Protein AF-A0A160PJX0-F1 (afdb_monomer)

Organism: NCBI:txid223967

Foldseek 3Di:
DDDDDFDADPVRDTPDVPPPPPPDPPPDPVVVVVVVVVVVVVVVVVVCCVVVDPLVVLLVVVLVCCCPPVVCDLVVLLVVVPCLLLLLLVLLLDDCCQQQVVPDPPDDDGRVRVVSCQVSNPDDRPPDDHDDNSVSNSSSSSSVVSNVSSVVVVVVVVD

Solvent-accessible surface area (backbone atoms only — not comparable to full-atom values): 9389 Å² total; per-residue (Å²): 134,86,80,82,77,88,68,66,46,103,81,70,51,76,82,54,93,83,68,59,94,62,93,64,82,84,67,55,72,67,57,54,49,50,53,50,52,51,48,52,51,50,52,53,50,52,51,51,49,58,74,68,26,68,66,53,54,51,22,54,51,48,38,51,42,39,33,75,74,69,60,56,36,74,73,55,50,57,71,42,78,83,49,37,42,49,37,42,14,49,60,36,56,55,56,66,42,61,35,58,44,66,65,62,101,56,84,90,59,76,66,47,16,62,46,45,42,65,70,50,42,71,61,66,83,84,66,82,75,85,72,55,74,67,58,24,40,33,52,14,50,22,29,41,49,50,43,49,56,42,50,55,53,49,60,63,72,76,108

Secondary structure (DSSP, 8-state):
---PPPPBPTT--B--TTTTT-------HHHHHHHHHHHHHHHHHHHHHHHH-HHHHHHHHHHHHIIIII---HHHHHT-TTTHHHHHHHHHHS-HHHHHT---SS---TTHHHHHHHHH--SSTT------HHHHHHHHHHHHHHHHHHHHHHHHHT-

Mean predicted aligned error: 14.18 Å

Radius of gyration: 26.2 Å; Cα contacts (8 Å, |Δi|>4): 112; chains: 1; bounding box: 61×35×70 Å

Structure (mmCIF, N/CA/C/O backbone):
data_AF-A0A160PJX0-F1
#
_entry.id   AF-A0A160PJX0-F1
#
loop_
_atom_site.group_PDB
_atom_site.id
_atom_site.type_symbol
_atom_site.label_atom_id
_atom_site.label_alt_id
_atom_site.label_comp_id
_atom_site.label_asym_id
_atom_site.label_entity_id
_atom_site.label_seq_i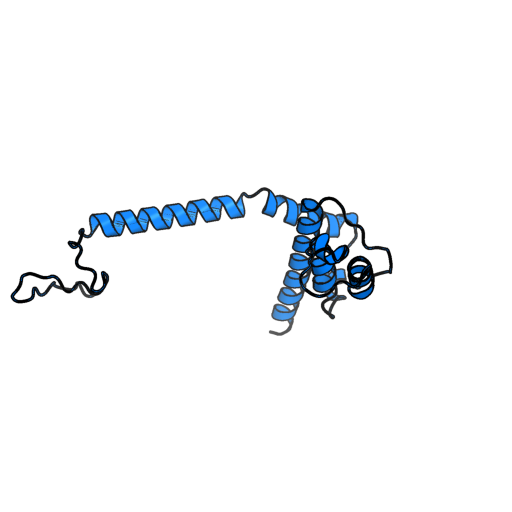d
_atom_site.pdbx_PDB_ins_code
_atom_site.Cartn_x
_atom_site.Cartn_y
_atom_site.Cartn_z
_atom_site.occupancy
_atom_site.B_iso_or_equiv
_atom_site.auth_seq_id
_atom_site.auth_comp_id
_atom_site.auth_asym_id
_atom_site.auth_atom_id
_atom_site.pdbx_PDB_model_num
ATOM 1 N N . MET A 1 1 ? -37.198 6.018 26.806 1.00 37.59 1 MET A N 1
ATOM 2 C CA . MET A 1 1 ? -35.942 6.277 27.538 1.00 37.59 1 MET A CA 1
ATOM 3 C C . MET A 1 1 ? -36.286 6.101 29.009 1.00 37.59 1 MET A C 1
ATOM 5 O O . MET A 1 1 ? -36.900 6.990 29.580 1.00 37.59 1 MET A O 1
ATOM 9 N N . HIS A 1 2 ? -36.109 4.895 29.557 1.00 36.69 2 HIS A N 1
ATOM 10 C CA . HIS A 1 2 ? -36.478 4.626 30.949 1.00 36.69 2 HIS A CA 1
ATOM 11 C C . HIS A 1 2 ? -35.497 5.362 31.861 1.00 36.69 2 HIS A C 1
ATOM 13 O O . HIS A 1 2 ? -34.302 5.077 31.836 1.00 36.69 2 HIS A O 1
ATOM 19 N N . LEU A 1 3 ? -36.008 6.341 32.606 1.00 37.22 3 LEU A N 1
ATOM 20 C CA . LEU A 1 3 ? -35.301 6.963 33.716 1.00 37.22 3 LEU A CA 1
ATOM 21 C C . LEU A 1 3 ? -35.170 5.889 34.798 1.00 37.22 3 LEU A C 1
ATOM 23 O O . 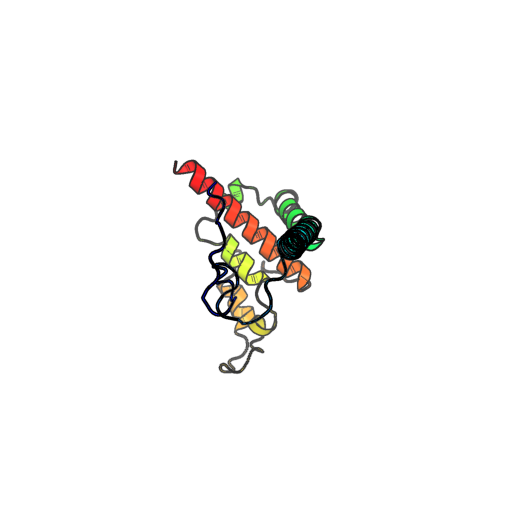LEU A 1 3 ? -36.173 5.387 35.298 1.00 37.22 3 LEU A O 1
ATOM 27 N N . TRP A 1 4 ? -33.942 5.465 35.071 1.00 45.50 4 TRP A N 1
ATOM 28 C CA . TRP A 1 4 ? -33.643 4.561 36.173 1.00 45.50 4 TRP A CA 1
ATOM 29 C C . TRP A 1 4 ? -33.823 5.324 37.488 1.00 45.50 4 TRP A C 1
ATOM 31 O O . TRP A 1 4 ? -33.208 6.374 37.676 1.00 45.50 4 TRP A O 1
ATOM 41 N N . GLU A 1 5 ? -34.679 4.818 38.376 1.00 42.88 5 GLU A N 1
ATOM 42 C CA . GLU A 1 5 ? -34.808 5.328 39.741 1.00 42.88 5 GLU A CA 1
ATOM 43 C C . GLU A 1 5 ? -33.811 4.586 40.644 1.00 42.88 5 GLU A C 1
ATOM 45 O O . GLU A 1 5 ? -33.832 3.352 40.684 1.00 42.88 5 GLU A O 1
ATOM 50 N N . PRO A 1 6 ? -32.922 5.291 41.364 1.00 49.16 6 PRO A N 1
ATOM 51 C CA . PRO A 1 6 ? -31.931 4.633 42.199 1.00 49.16 6 PRO A CA 1
ATOM 52 C C . PRO A 1 6 ? -32.585 3.959 43.410 1.00 49.16 6 PRO A C 1
ATOM 54 O O . PRO A 1 6 ? -33.151 4.636 44.268 1.00 49.16 6 PRO A O 1
ATOM 57 N N . SER A 1 7 ? -32.463 2.637 43.536 1.00 48.50 7 SER A N 1
ATOM 58 C CA . SER A 1 7 ? -32.771 1.939 44.788 1.00 48.50 7 SER A CA 1
ATOM 59 C C . SER A 1 7 ? -31.511 1.845 45.651 1.00 48.50 7 SER A C 1
ATOM 61 O O . SER A 1 7 ? -30.533 1.220 45.243 1.00 48.50 7 SER A O 1
ATOM 63 N N . MET A 1 8 ? -31.529 2.454 46.839 1.00 44.75 8 MET A N 1
ATOM 64 C CA . MET A 1 8 ? -30.485 2.281 47.857 1.00 44.75 8 MET A CA 1
ATOM 65 C C . MET A 1 8 ? -30.632 0.923 48.551 1.00 44.75 8 MET A C 1
ATOM 67 O O . MET A 1 8 ? -31.743 0.533 48.916 1.00 44.75 8 MET A O 1
ATOM 71 N N . ASP A 1 9 ? -29.519 0.232 48.798 1.00 52.75 9 ASP A N 1
ATOM 72 C CA . ASP A 1 9 ? -29.518 -0.891 49.733 1.00 52.75 9 ASP A CA 1
ATOM 73 C C . ASP A 1 9 ? -29.597 -0.403 51.195 1.00 52.75 9 ASP A C 1
ATOM 75 O O . ASP A 1 9 ? -29.457 0.784 51.503 1.00 52.75 9 ASP A O 1
ATOM 79 N N . ALA A 1 10 ? -29.800 -1.331 52.133 1.00 46.19 10 ALA A N 1
ATOM 80 C CA . ALA A 1 10 ? -29.915 -1.026 53.563 1.00 46.19 10 ALA A CA 1
ATOM 81 C C . ALA A 1 10 ? -28.642 -0.405 54.190 1.00 46.19 10 ALA A C 1
ATOM 83 O O . ALA A 1 10 ? -28.651 -0.067 55.374 1.00 46.19 10 ALA A O 1
ATOM 84 N N . LYS A 1 11 ? -27.547 -0.266 53.428 1.00 51.22 11 LYS A N 1
ATOM 85 C CA . LYS A 1 11 ? -26.283 0.357 53.843 1.00 51.22 11 LYS A CA 1
ATOM 86 C C . LYS A 1 11 ? -26.032 1.705 53.154 1.00 51.22 11 LYS A C 1
ATOM 88 O O . LYS A 1 11 ? -24.998 2.317 53.415 1.00 51.22 11 LYS A O 1
ATOM 93 N N . GLY A 1 12 ? -26.963 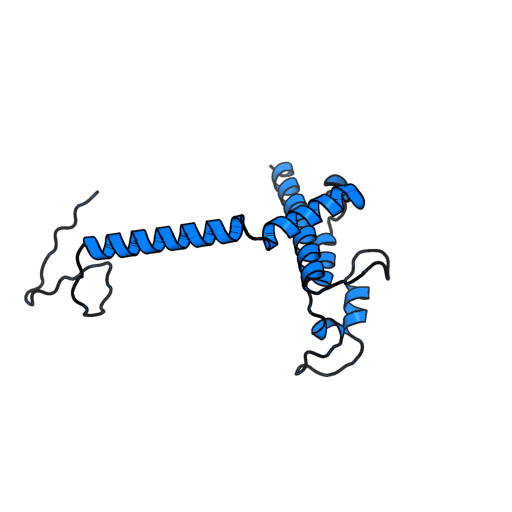2.186 52.324 1.00 44.62 12 GLY A N 1
ATOM 94 C CA . GLY A 1 12 ? -26.850 3.461 51.611 1.00 44.62 12 GLY A CA 1
ATOM 95 C C . GLY A 1 12 ? -25.881 3.424 50.427 1.00 44.62 12 GLY A C 1
ATOM 96 O O . GLY A 1 12 ? -25.376 4.471 50.023 1.00 44.62 12 GLY A O 1
ATOM 97 N N . ILE A 1 13 ? -25.593 2.237 49.887 1.00 50.72 13 ILE A N 1
ATOM 98 C CA . ILE A 1 13 ? -24.687 2.056 48.752 1.00 50.72 13 ILE A CA 1
ATOM 99 C C . ILE A 1 13 ? -25.511 2.056 47.460 1.00 50.72 13 ILE A C 1
ATOM 101 O O . ILE A 1 13 ? -26.508 1.344 47.338 1.00 50.72 13 ILE A O 1
ATOM 105 N N . TYR A 1 14 ? -25.097 2.884 46.497 1.00 52.69 14 TYR A N 1
ATOM 106 C CA . TYR A 1 14 ? -25.683 2.919 45.160 1.00 52.69 14 TYR A CA 1
ATOM 107 C C . TYR A 1 14 ? -25.072 1.817 44.301 1.00 52.69 14 TYR A C 1
ATOM 109 O O . TYR A 1 14 ? -23.884 1.862 43.985 1.00 52.69 14 TYR A O 1
ATOM 117 N N . ASP A 1 15 ? -25.901 0.869 43.881 1.00 50.69 15 ASP A N 1
ATOM 118 C CA . ASP A 1 15 ? -25.530 -0.157 42.910 1.00 50.69 15 ASP A CA 1
ATOM 119 C C . ASP A 1 15 ? -25.653 0.450 41.500 1.00 50.69 15 ASP A C 1
ATOM 121 O O . ASP A 1 15 ? -26.659 0.303 40.805 1.00 50.69 15 ASP A O 1
ATOM 125 N N . CYS A 1 16 ? -24.679 1.284 41.120 1.00 49.53 16 CYS A N 1
ATOM 126 C CA . CYS A 1 16 ? -24.669 1.918 39.805 1.00 49.53 16 CYS A CA 1
ATOM 127 C C . CYS A 1 16 ? -24.147 0.905 38.764 1.00 49.53 16 CYS A C 1
ATOM 129 O O . CYS A 1 16 ? -22.970 0.535 38.802 1.00 49.53 16 CYS A O 1
ATOM 131 N N . PRO A 1 17 ? -24.972 0.484 37.784 1.00 48.62 17 PRO A N 1
ATOM 132 C CA . PRO A 1 17 ? -24.623 -0.576 36.831 1.00 48.62 17 PRO A CA 1
ATOM 133 C C . PRO A 1 17 ? -23.495 -0.191 35.859 1.00 48.62 17 PRO A C 1
ATOM 135 O O . PRO A 1 17 ? -23.057 -1.021 35.065 1.00 48.62 17 PRO A O 1
ATOM 138 N N . TYR A 1 18 ? -23.022 1.059 35.911 1.00 48.66 18 TYR A N 1
ATOM 139 C CA . TYR A 1 18 ? -21.972 1.587 35.044 1.00 48.66 18 TYR A CA 1
ATOM 140 C C . TYR A 1 18 ? -20.598 1.680 35.711 1.00 48.66 18 TYR A C 1
ATOM 142 O O . TYR A 1 18 ? -19.600 1.683 34.994 1.00 48.66 18 TYR A O 1
ATOM 150 N N . CYS A 1 19 ? -20.509 1.774 37.044 1.00 51.44 19 CYS A N 1
ATOM 151 C CA . CYS A 1 19 ? -19.220 2.010 37.705 1.00 51.44 19 CYS A CA 1
ATOM 152 C C . CYS A 1 19 ? -18.453 0.732 38.058 1.00 51.44 19 CYS A C 1
ATOM 154 O O . CYS A 1 19 ? -17.277 0.821 38.393 1.00 51.44 19 CYS A O 1
ATOM 156 N N . GLY A 1 20 ? -19.061 -0.453 37.936 1.00 48.59 20 GLY A N 1
ATOM 157 C CA . GLY A 1 20 ? -18.428 -1.677 38.423 1.00 48.59 20 GLY A CA 1
ATOM 158 C C . GLY A 1 20 ? -18.169 -1.617 39.935 1.00 48.59 20 GLY A C 1
ATOM 159 O O . GLY A 1 20 ? -18.353 -0.599 40.593 1.00 48.59 20 GLY A O 1
ATOM 160 N N . VAL A 1 21 ? -17.773 -2.745 40.513 1.00 45.94 21 VAL A N 1
ATOM 161 C CA . VAL A 1 21 ? -17.653 -2.980 41.968 1.00 45.94 21 VAL A CA 1
ATOM 162 C C . VAL A 1 21 ? -16.525 -2.204 42.676 1.00 45.94 21 VAL A C 1
ATOM 164 O O . VAL A 1 21 ? -16.225 -2.478 43.845 1.00 45.94 21 VAL A O 1
ATOM 167 N N . ASP A 1 22 ? -15.916 -1.223 42.013 1.00 48.88 22 ASP A N 1
ATOM 168 C CA . ASP A 1 22 ? -14.875 -0.394 42.605 1.00 48.88 22 ASP A CA 1
ATOM 169 C C . ASP A 1 22 ? -15.523 0.705 43.455 1.00 48.88 22 ASP A C 1
ATOM 171 O O . ASP A 1 22 ? -16.258 1.569 42.983 1.00 48.88 22 ASP A O 1
ATOM 175 N N . ARG A 1 23 ? -15.281 0.601 44.764 1.00 49.28 23 ARG A N 1
ATOM 176 C CA . ARG A 1 23 ? -15.901 1.363 45.859 1.00 49.28 23 ARG A CA 1
ATOM 177 C C . ARG A 1 23 ? -15.438 2.827 45.913 1.00 49.28 23 ARG A C 1
ATOM 179 O O . ARG A 1 23 ? -15.005 3.288 46.968 1.00 49.28 23 ARG A O 1
ATOM 186 N N . GLU A 1 24 ? -15.501 3.554 44.806 1.00 48.06 24 GLU A N 1
ATOM 187 C CA . GLU A 1 24 ? -15.327 5.009 44.796 1.00 48.06 24 GLU A CA 1
ATOM 188 C C . GLU A 1 24 ? -16.697 5.716 44.847 1.00 48.06 24 GLU A C 1
ATOM 190 O O . GLU A 1 24 ? -17.681 5.193 44.316 1.00 48.06 24 GLU A O 1
ATOM 195 N N . PRO A 1 25 ? -16.821 6.882 45.515 1.00 48.56 25 PRO A N 1
ATOM 196 C CA . PRO A 1 25 ? -18.084 7.613 45.574 1.00 48.56 25 PRO A CA 1
ATOM 197 C C . PRO A 1 25 ? -18.570 7.946 44.161 1.00 48.56 25 PRO A C 1
ATOM 199 O O . PRO A 1 25 ? -17.807 8.479 43.361 1.00 48.56 25 PRO A O 1
ATOM 202 N N . CYS A 1 26 ? -19.846 7.673 43.863 1.00 48.06 26 CYS A N 1
ATOM 203 C CA . CYS A 1 26 ? -20.490 8.066 42.609 1.00 48.06 26 CYS A CA 1
ATOM 204 C C . CYS A 1 26 ? -20.338 9.580 42.403 1.00 48.06 26 CYS A C 1
ATOM 206 O O . CYS A 1 26 ? -21.092 10.392 42.944 1.00 48.06 26 CYS A O 1
ATOM 208 N N . HIS A 1 27 ? -19.348 9.967 41.609 1.00 47.06 27 HIS A N 1
ATOM 209 C CA . HIS A 1 27 ? -19.177 11.335 41.188 1.00 47.06 27 HIS A CA 1
ATOM 210 C C . HIS A 1 27 ? -20.254 11.643 40.141 1.00 47.06 27 HIS A C 1
ATOM 212 O O . HIS A 1 27 ? -20.217 11.098 39.043 1.00 47.06 27 HIS A O 1
ATOM 218 N N . GLY A 1 28 ? -21.262 12.436 40.525 1.00 51.00 28 GLY A N 1
ATOM 219 C CA . GLY A 1 28 ? -22.536 12.591 39.806 1.00 51.00 28 GLY A CA 1
ATOM 220 C C . GLY A 1 28 ? -22.460 12.962 38.315 1.00 51.00 28 GLY A C 1
ATOM 221 O O . GLY A 1 28 ? -21.395 13.200 37.751 1.00 51.00 28 GLY A O 1
ATOM 222 N N . GLU A 1 29 ? -23.631 13.057 37.670 1.00 50.81 29 GLU A N 1
ATOM 223 C CA . GLU A 1 29 ? -23.798 13.219 36.210 1.00 50.81 29 GLU A CA 1
ATOM 224 C C . GLU A 1 29 ? -22.885 14.266 35.547 1.00 50.81 29 GLU A C 1
ATOM 226 O O . GLU A 1 29 ? -22.490 14.095 34.394 1.00 50.81 29 GLU A O 1
ATOM 231 N N . ALA A 1 30 ? -22.530 15.339 36.257 1.00 55.16 30 ALA A N 1
ATOM 232 C CA . ALA A 1 30 ? -21.624 16.372 35.768 1.00 55.16 30 ALA A CA 1
ATOM 233 C C . ALA A 1 30 ? -20.217 15.832 35.445 1.00 55.16 30 ALA A C 1
ATOM 2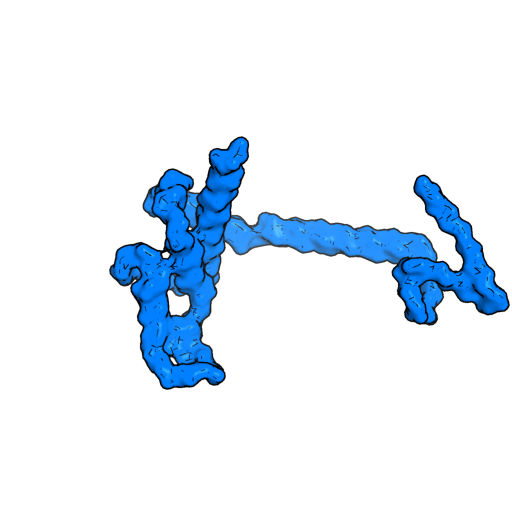35 O O . ALA A 1 30 ? -19.699 16.131 34.372 1.00 55.16 30 ALA A O 1
ATOM 236 N N . GLN A 1 31 ? -19.633 14.982 36.301 1.00 55.94 31 GLN A N 1
ATOM 237 C CA . GLN A 1 31 ? -18.299 14.418 36.057 1.00 55.94 31 GLN A CA 1
ATOM 238 C C . GLN A 1 31 ? -18.311 13.355 34.949 1.00 55.94 31 GLN A C 1
ATOM 240 O O . GLN A 1 31 ? -17.352 13.245 34.185 1.00 55.94 31 GLN A O 1
ATOM 245 N N . ILE A 1 32 ? -19.414 12.609 34.803 1.00 53.06 32 ILE A N 1
ATOM 246 C CA . ILE A 1 32 ? -19.614 11.673 33.684 1.00 53.06 32 ILE A CA 1
ATOM 247 C C . ILE A 1 32 ? -19.692 12.443 32.356 1.00 53.06 32 ILE A C 1
ATOM 249 O O . ILE A 1 32 ? -19.025 12.076 31.386 1.00 53.06 32 ILE A O 1
ATOM 253 N N . ARG A 1 33 ? -20.459 13.542 32.306 1.00 57.78 33 ARG A N 1
ATOM 254 C CA . ARG A 1 33 ? -20.569 14.402 31.114 1.00 57.78 33 ARG A CA 1
ATOM 255 C C . ARG A 1 33 ? -19.244 15.080 30.777 1.00 57.78 33 ARG A C 1
ATOM 257 O O . ARG A 1 33 ? -18.868 15.088 29.612 1.00 57.78 33 ARG A O 1
ATOM 264 N N . GLU A 1 34 ? -18.519 15.583 31.770 1.00 59.34 34 GLU A N 1
ATOM 265 C CA . GLU A 1 34 ? -17.213 16.223 31.580 1.00 59.34 34 GLU A CA 1
ATOM 266 C C . GLU A 1 34 ? -16.160 15.231 31.060 1.00 59.34 34 GLU A C 1
ATOM 268 O O . GLU A 1 34 ? -15.453 15.536 30.102 1.00 59.34 34 GLU A O 1
ATOM 273 N N . ARG A 1 35 ? -16.118 13.998 31.589 1.00 57.66 35 ARG A N 1
ATOM 274 C CA . ARG A 1 35 ? -15.272 12.917 31.049 1.00 57.66 35 ARG A CA 1
ATOM 275 C C . ARG A 1 35 ? -15.645 12.522 29.621 1.00 57.66 35 ARG A C 1
ATOM 277 O O . ARG A 1 35 ? -14.751 12.279 28.816 1.00 57.66 35 ARG A O 1
ATOM 284 N N . THR A 1 36 ? -16.939 12.468 29.304 1.00 58.28 36 THR A N 1
ATOM 285 C CA . THR A 1 36 ? -17.419 12.141 27.950 1.00 58.28 36 THR A CA 1
ATOM 286 C C . THR A 1 36 ? -17.034 13.247 26.965 1.00 58.28 36 THR A C 1
ATOM 288 O O . THR A 1 36 ? -16.425 12.968 25.942 1.00 58.28 36 THR A O 1
ATOM 291 N N . GLN A 1 37 ? -17.264 14.513 27.325 1.00 62.66 37 GLN A N 1
ATOM 292 C CA . GLN A 1 37 ? -16.874 15.675 26.520 1.00 62.66 37 GLN A CA 1
ATOM 293 C C . GLN A 1 37 ? -15.356 15.779 26.338 1.00 62.66 37 GLN A C 1
ATOM 295 O O . GLN A 1 37 ? -14.886 16.085 25.243 1.00 62.66 37 GLN A O 1
ATOM 300 N N . ALA A 1 38 ? -14.579 15.499 27.388 1.00 61.59 38 ALA A N 1
ATOM 301 C CA . ALA A 1 38 ? -13.125 15.444 27.304 1.00 61.59 38 ALA A CA 1
ATOM 302 C C . ALA A 1 38 ? -12.660 14.315 26.370 1.00 61.59 38 ALA A C 1
ATOM 304 O O . ALA A 1 38 ? -11.786 14.548 25.537 1.00 61.59 38 ALA A O 1
ATOM 305 N N . GLY A 1 39 ? -13.272 13.128 26.454 1.00 59.44 39 GLY A N 1
ATOM 306 C CA . GLY A 1 39 ? -13.013 12.005 25.548 1.00 59.44 39 GLY A CA 1
ATOM 307 C C . GLY A 1 39 ? -13.341 12.335 24.090 1.00 59.44 39 GLY A C 1
ATOM 308 O O . GLY A 1 39 ? -12.493 12.156 23.215 1.00 59.44 39 GLY A O 1
ATOM 309 N N . ASP A 1 40 ? -14.516 12.909 23.835 1.00 68.81 40 ASP A N 1
ATOM 310 C CA . ASP A 1 40 ? -14.958 13.328 22.501 1.00 68.81 40 ASP A CA 1
ATOM 311 C C . ASP A 1 40 ? -14.024 14.392 21.902 1.00 68.81 40 ASP A C 1
ATOM 313 O O . ASP A 1 40 ? -13.624 14.301 20.737 1.00 68.81 40 ASP A O 1
ATOM 317 N N . ALA A 1 41 ? -13.598 15.370 22.708 1.00 70.00 41 ALA A N 1
ATOM 318 C CA . ALA A 1 41 ? -12.643 16.395 22.293 1.00 70.00 41 ALA A CA 1
ATOM 319 C C . ALA A 1 41 ? -11.257 15.807 21.975 1.00 70.00 41 ALA A C 1
ATOM 321 O O . ALA A 1 41 ? -10.599 16.226 21.017 1.00 70.00 41 ALA A O 1
ATOM 322 N N . GLN A 1 42 ? -10.811 14.809 22.741 1.00 73.19 42 GLN A N 1
ATOM 323 C CA . GLN A 1 42 ? -9.533 14.135 22.519 1.00 73.19 42 GLN A CA 1
ATOM 324 C C . GLN A 1 42 ? -9.564 13.281 21.240 1.00 73.19 42 GLN A C 1
ATOM 326 O O . GLN A 1 42 ? -8.625 13.340 20.441 1.00 73.19 42 GLN A O 1
ATOM 331 N N . CYS A 1 43 ? -10.668 12.572 20.985 1.00 75.69 43 CYS A N 1
ATOM 332 C CA . CYS A 1 43 ? -10.916 11.859 19.730 1.00 75.69 43 CYS A CA 1
ATOM 333 C C . CYS A 1 43 ? -10.964 12.814 18.524 1.00 75.69 43 CYS A C 1
ATOM 335 O O . CYS A 1 43 ? -10.323 12.547 17.504 1.00 75.69 43 CYS A O 1
ATOM 337 N N . ALA A 1 44 ? -11.650 13.956 18.643 1.00 79.81 44 ALA A N 1
ATOM 338 C CA . ALA A 1 44 ? -11.727 14.969 17.588 1.00 79.81 44 ALA A CA 1
ATOM 339 C C . ALA A 1 44 ? -10.358 15.605 17.281 1.00 79.81 44 ALA A C 1
ATOM 341 O O . ALA A 1 44 ? -9.997 15.812 16.116 1.00 79.81 44 ALA A O 1
ATOM 342 N N . SER A 1 45 ? -9.560 15.868 18.318 1.00 85.56 45 SER A N 1
ATOM 343 C CA . SER A 1 45 ? -8.191 16.372 18.183 1.00 85.56 45 SER A CA 1
ATOM 344 C C . SER A 1 45 ? -7.276 15.357 17.485 1.00 85.56 45 SER A C 1
ATOM 346 O O . SER A 1 45 ? -6.580 15.699 16.523 1.00 85.56 45 SER A O 1
ATOM 348 N N . ALA A 1 46 ? -7.335 14.081 17.883 1.00 83.38 46 ALA A N 1
ATOM 349 C CA . ALA A 1 46 ? -6.567 13.010 17.250 1.00 83.38 46 ALA A CA 1
ATOM 350 C C . ALA A 1 46 ? -6.937 12.827 15.768 1.00 83.38 46 ALA A C 1
ATOM 352 O O . ALA A 1 46 ? -6.049 12.728 14.916 1.00 83.38 46 ALA A O 1
ATOM 353 N N . LEU A 1 47 ? -8.234 12.857 15.441 1.00 86.69 47 LEU A N 1
ATOM 354 C CA . LEU A 1 47 ? -8.718 12.798 14.061 1.00 86.69 47 LEU A CA 1
ATOM 355 C C . LEU A 1 47 ? -8.178 13.970 13.232 1.00 86.69 47 LEU A C 1
ATOM 357 O O . LEU A 1 47 ? -7.638 13.767 12.143 1.00 86.69 47 LEU A O 1
ATOM 361 N N . THR A 1 48 ? -8.256 15.187 13.772 1.00 91.88 48 THR A N 1
ATOM 362 C CA . THR A 1 48 ? -7.739 16.396 13.115 1.00 91.88 48 THR A CA 1
ATOM 363 C C . THR A 1 48 ? -6.242 16.279 12.836 1.00 91.88 48 THR A C 1
ATOM 365 O O . THR A 1 48 ? -5.791 16.622 11.740 1.00 91.88 48 THR A O 1
ATOM 368 N N . HIS A 1 49 ? -5.471 15.744 13.786 1.00 91.12 49 HIS A N 1
ATOM 369 C CA . HIS A 1 49 ? -4.037 15.525 13.622 1.00 91.12 49 HIS A CA 1
ATOM 370 C C . HIS A 1 49 ? -3.725 14.479 12.541 1.00 91.12 49 HIS A C 1
ATOM 372 O O . HIS A 1 49 ? -2.874 14.724 11.687 1.00 91.12 49 HIS A O 1
ATOM 378 N N . ILE A 1 50 ? -4.428 13.341 12.519 1.00 87.19 50 ILE A N 1
ATOM 379 C CA . ILE A 1 50 ? -4.242 12.287 11.506 1.00 87.19 50 ILE A CA 1
ATOM 380 C C . ILE A 1 50 ? -4.544 12.829 10.103 1.00 87.19 50 ILE A C 1
ATOM 382 O O . ILE A 1 50 ? -3.718 12.703 9.190 1.00 87.19 50 ILE A O 1
ATOM 386 N N . VAL A 1 51 ? -5.691 13.496 9.944 1.00 90.44 51 VAL A N 1
ATOM 387 C CA . VAL A 1 51 ? -6.137 14.071 8.667 1.00 90.44 51 VAL A CA 1
ATOM 388 C C . VAL A 1 51 ? -5.235 15.232 8.238 1.00 90.44 51 VAL A C 1
ATOM 390 O O . VAL A 1 51 ? -4.903 15.365 7.064 1.00 90.44 51 VAL A O 1
ATOM 393 N N . SER A 1 52 ? -4.743 16.063 9.145 1.00 92.50 52 SER A N 1
ATOM 394 C CA . SER A 1 52 ? -3.874 17.192 8.765 1.00 92.50 52 SER A CA 1
ATOM 395 C C . SER A 1 52 ? -2.389 16.821 8.696 1.00 92.50 52 SER A C 1
ATOM 397 O O . SER A 1 52 ? -1.551 17.657 8.345 1.00 92.50 52 SER A O 1
ATOM 399 N N . SER A 1 53 ? -2.039 15.569 9.010 1.00 95.5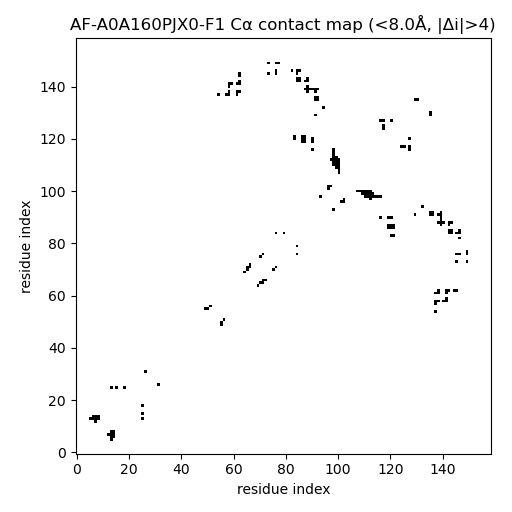0 53 SER A N 1
ATOM 400 C CA . SER A 1 53 ? -0.648 15.144 9.132 1.00 95.50 53 SER A CA 1
ATOM 401 C C . SER A 1 53 ? 0.135 15.322 7.830 1.00 95.50 53 SER A C 1
ATOM 403 O O . SER A 1 53 ? -0.331 15.049 6.719 1.00 95.50 53 SER A O 1
ATOM 405 N N . ARG A 1 54 ? 1.404 15.724 7.974 1.00 96.75 54 ARG A N 1
ATOM 406 C CA . ARG A 1 54 ? 2.359 15.752 6.857 1.00 96.75 54 ARG A CA 1
ATOM 407 C C . ARG A 1 54 ? 2.517 14.368 6.220 1.00 96.75 54 ARG A C 1
ATOM 409 O O . ARG A 1 54 ? 2.687 14.277 5.014 1.00 96.75 54 ARG A O 1
ATOM 416 N N . ALA A 1 55 ? 2.452 13.303 7.021 1.00 95.75 55 ALA A N 1
ATOM 417 C CA . ALA A 1 55 ? 2.537 11.934 6.526 1.00 95.75 55 ALA A CA 1
ATOM 418 C C . ALA A 1 55 ? 1.422 11.632 5.515 1.00 95.75 55 ALA A C 1
ATOM 420 O O . ALA A 1 55 ? 1.731 11.210 4.406 1.00 95.75 55 ALA A O 1
ATOM 421 N N . ARG A 1 56 ? 0.156 11.934 5.848 1.00 96.75 56 ARG A N 1
ATOM 422 C CA . ARG A 1 56 ? -0.968 11.733 4.922 1.00 96.75 56 ARG A CA 1
ATOM 423 C C . ARG A 1 56 ? -0.777 12.517 3.625 1.00 96.75 56 ARG A C 1
ATOM 425 O O . ARG A 1 56 ? -0.926 11.949 2.549 1.00 96.75 56 ARG A O 1
ATOM 432 N N . ARG A 1 57 ? -0.415 13.804 3.718 1.00 96.94 57 ARG A N 1
ATOM 433 C CA . ARG A 1 57 ? -0.198 14.654 2.533 1.00 96.94 57 ARG A CA 1
ATOM 434 C C . ARG A 1 57 ? 0.893 14.105 1.616 1.00 96.94 57 ARG A C 1
ATOM 436 O O . ARG A 1 57 ? 0.680 14.035 0.412 1.00 96.94 57 ARG A O 1
ATOM 443 N N . ASP A 1 58 ? 2.023 13.689 2.178 1.00 98.12 58 ASP A N 1
ATOM 444 C CA . ASP A 1 58 ? 3.152 13.200 1.384 1.00 98.12 58 ASP A CA 1
ATOM 445 C C . ASP A 1 58 ? 2.856 11.835 0.732 1.00 98.12 58 ASP A C 1
ATOM 447 O O . ASP A 1 58 ? 3.305 11.588 -0.383 1.00 98.12 58 ASP A O 1
ATOM 451 N N . ILE A 1 59 ? 2.066 10.970 1.383 1.00 98.06 59 ILE A N 1
ATOM 452 C CA . ILE A 1 59 ? 1.608 9.692 0.805 1.00 98.06 59 ILE A CA 1
ATOM 453 C C . ILE A 1 59 ? 0.706 9.935 -0.409 1.00 98.06 59 ILE A C 1
ATOM 455 O O . ILE A 1 59 ? 0.928 9.347 -1.466 1.00 98.06 59 ILE A O 1
ATOM 459 N N . LEU A 1 60 ? -0.276 10.833 -0.283 1.00 97.00 60 LEU A N 1
ATOM 460 C CA . LEU A 1 60 ? -1.169 11.176 -1.394 1.00 97.00 60 LEU A CA 1
ATOM 461 C C . LEU A 1 60 ? -0.407 11.848 -2.543 1.00 97.00 60 LEU A C 1
ATOM 463 O O . LEU A 1 60 ? -0.638 11.528 -3.707 1.00 97.00 60 LEU A O 1
ATOM 467 N N . ALA A 1 61 ? 0.548 12.727 -2.227 1.00 97.50 61 ALA A N 1
ATOM 468 C CA . ALA A 1 61 ? 1.402 13.351 -3.231 1.00 97.50 61 ALA A CA 1
ATOM 469 C C . ALA A 1 61 ? 2.262 12.321 -3.984 1.00 97.50 61 ALA A C 1
ATOM 471 O O . ALA A 1 61 ? 2.396 12.414 -5.203 1.00 97.50 61 ALA A O 1
ATOM 472 N N . GLU A 1 62 ? 2.811 11.316 -3.294 1.00 97.56 62 GLU A N 1
ATOM 473 C CA . GLU A 1 62 ? 3.569 10.246 -3.951 1.00 97.56 62 GLU A CA 1
ATOM 474 C C . GLU A 1 62 ? 2.677 9.381 -4.847 1.00 97.56 62 GLU A C 1
ATOM 476 O O . GLU A 1 62 ? 3.080 9.065 -5.965 1.00 97.56 62 GLU A O 1
ATOM 481 N N . ARG A 1 63 ? 1.450 9.058 -4.416 1.00 96.88 63 ARG A N 1
ATOM 482 C CA . ARG A 1 63 ? 0.480 8.345 -5.262 1.00 96.88 63 ARG A CA 1
ATOM 483 C C . ARG A 1 63 ? 0.165 9.137 -6.534 1.00 96.88 63 ARG A C 1
ATOM 485 O O . ARG A 1 63 ? 0.228 8.590 -7.631 1.00 96.88 63 ARG A O 1
ATOM 492 N N . MET A 1 64 ? -0.065 10.446 -6.416 1.00 96.62 64 MET A N 1
ATOM 493 C CA . MET A 1 64 ? -0.251 11.323 -7.578 1.00 96.62 64 MET A CA 1
ATOM 494 C C . MET A 1 64 ? 0.989 11.379 -8.479 1.00 96.62 64 MET A C 1
ATOM 496 O O . MET A 1 64 ? 0.857 11.420 -9.703 1.00 96.62 64 MET A O 1
ATOM 500 N N . ARG A 1 65 ? 2.199 11.365 -7.909 1.00 96.62 65 ARG A N 1
ATOM 501 C CA . ARG A 1 65 ? 3.449 11.330 -8.682 1.00 96.62 65 ARG A CA 1
ATOM 502 C C . ARG A 1 65 ? 3.592 10.016 -9.452 1.00 96.62 65 ARG A C 1
ATOM 504 O O . ARG A 1 65 ? 3.993 10.053 -10.607 1.00 96.62 65 ARG A O 1
ATOM 511 N N . GLN A 1 66 ? 3.261 8.877 -8.847 1.00 94.31 66 GLN A N 1
ATOM 512 C CA . GLN A 1 66 ? 3.271 7.574 -9.524 1.00 94.31 66 GLN A CA 1
ATOM 513 C C . GLN A 1 66 ? 2.327 7.567 -10.735 1.00 94.31 66 GLN A C 1
ATOM 515 O O . GLN A 1 66 ? 2.733 7.179 -11.828 1.00 94.31 66 GLN A O 1
ATOM 520 N N . VAL A 1 67 ? 1.110 8.096 -10.575 1.00 95.00 67 VAL A N 1
ATOM 521 C CA . VAL A 1 67 ? 0.148 8.231 -11.681 1.00 95.00 67 VAL A CA 1
ATOM 522 C C . VAL A 1 67 ? 0.680 9.171 -12.771 1.00 95.00 67 VAL A C 1
ATOM 524 O O . VAL A 1 67 ? 0.722 8.805 -13.941 1.00 95.00 67 VAL A O 1
ATOM 527 N N . SER A 1 68 ? 1.106 10.382 -12.399 1.00 94.38 68 SER A N 1
ATOM 528 C CA . SER A 1 68 ? 1.433 11.447 -13.363 1.00 94.38 68 SER A CA 1
ATOM 529 C C . SER A 1 68 ? 2.812 11.328 -14.016 1.00 94.38 68 SER A C 1
ATOM 531 O O . SER A 1 68 ? 2.972 11.750 -15.158 1.00 94.38 68 SER A O 1
ATOM 533 N N . ALA A 1 69 ? 3.808 10.783 -13.315 1.00 93.38 69 ALA A N 1
ATOM 534 C CA . ALA A 1 69 ? 5.189 10.712 -13.792 1.00 93.38 69 ALA A CA 1
ATOM 535 C C . ALA A 1 69 ? 5.627 9.296 -14.195 1.00 93.38 69 ALA A C 1
ATOM 537 O O . ALA A 1 69 ? 6.486 9.168 -15.062 1.00 93.38 69 ALA A O 1
ATOM 538 N N . GLU A 1 70 ? 5.079 8.247 -13.570 1.00 90.00 70 GLU A N 1
ATOM 539 C CA . GLU A 1 70 ? 5.442 6.847 -13.870 1.00 90.00 70 GLU A CA 1
ATOM 540 C C . GLU A 1 70 ? 4.386 6.127 -14.720 1.00 90.00 70 GLU A C 1
ATOM 542 O O . GLU A 1 70 ? 4.652 5.044 -15.232 1.00 90.00 70 GLU A O 1
ATOM 547 N N . GLY A 1 71 ? 3.210 6.733 -14.925 1.00 91.12 71 GLY A N 1
ATOM 548 C CA . GLY A 1 71 ? 2.140 6.147 -15.731 1.00 91.12 71 GLY A CA 1
ATOM 549 C C . GLY A 1 71 ? 1.404 4.998 -15.039 1.00 91.12 71 GLY A C 1
ATOM 550 O O . GLY A 1 71 ? 0.710 4.236 -15.714 1.00 91.12 71 GLY A O 1
ATOM 551 N N . TYR A 1 72 ? 1.519 4.879 -13.709 1.00 92.62 72 TYR A N 1
ATOM 552 C CA . TYR A 1 72 ? 0.780 3.899 -12.900 1.00 92.62 72 TYR A CA 1
ATOM 553 C C . TYR A 1 72 ? -0.683 4.326 -12.761 1.00 92.62 72 TYR A C 1
ATOM 555 O O . TYR A 1 72 ? -1.142 4.748 -11.702 1.00 92.62 72 TYR A O 1
ATOM 563 N N . SER A 1 73 ? -1.384 4.309 -13.890 1.00 93.25 73 SER A N 1
ATOM 564 C CA . SER A 1 73 ? -2.821 4.542 -13.989 1.00 93.25 73 SER A CA 1
ATOM 565 C C . SER A 1 73 ? -3.615 3.485 -13.218 1.00 93.25 73 SER A C 1
ATOM 567 O O . SER A 1 73 ? -3.109 2.418 -12.869 1.00 93.25 73 SER A O 1
ATOM 569 N N . PHE A 1 74 ? -4.896 3.755 -12.982 1.00 93.62 74 PHE A N 1
ATOM 570 C CA . PHE A 1 74 ? -5.779 2.782 -12.340 1.00 93.62 74 PHE A CA 1
ATOM 571 C C . PHE A 1 74 ? -5.915 1.503 -13.180 1.00 93.62 74 PHE A C 1
ATOM 573 O O . PHE A 1 74 ? -5.954 0.404 -12.635 1.00 93.62 74 PHE A O 1
ATOM 580 N N . GLU A 1 75 ? -5.922 1.640 -14.505 1.00 92.69 75 GLU A N 1
ATOM 581 C CA . GLU A 1 75 ? -5.947 0.537 -15.463 1.00 92.69 75 GLU A CA 1
ATOM 582 C C . GLU A 1 75 ? -4.632 -0.250 -15.464 1.00 92.69 75 GLU A C 1
ATOM 584 O O . GLU A 1 75 ? -4.646 -1.474 -15.583 1.00 92.69 75 GLU A O 1
ATOM 589 N N . HIS A 1 76 ? -3.493 0.433 -15.310 1.00 92.88 76 HIS A N 1
ATOM 590 C CA . HIS A 1 76 ? -2.205 -0.223 -15.091 1.00 92.88 76 HIS A CA 1
ATOM 591 C C . HIS A 1 76 ? -2.256 -1.091 -13.830 1.00 92.88 76 HIS A C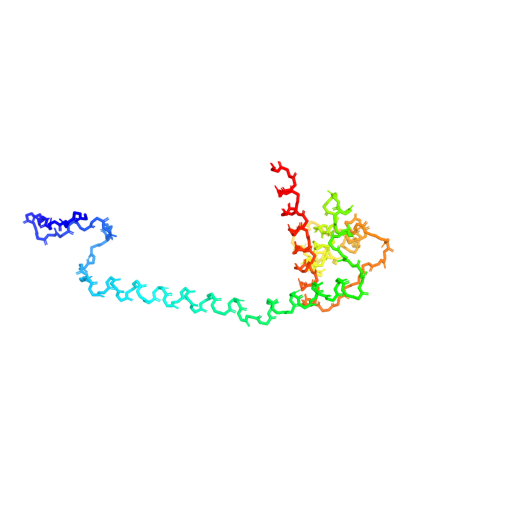 1
ATOM 593 O O . HIS A 1 76 ? -1.916 -2.271 -13.880 1.00 92.88 76 HIS A O 1
ATOM 599 N N . ASP A 1 77 ? -2.744 -0.528 -12.727 1.00 93.75 77 ASP A N 1
ATOM 600 C CA . ASP A 1 77 ? -2.828 -1.224 -11.446 1.00 93.75 77 ASP A CA 1
ATOM 601 C C . ASP A 1 77 ? -3.784 -2.422 -11.499 1.00 93.75 77 ASP A C 1
ATOM 603 O O . ASP A 1 77 ? -3.481 -3.472 -10.937 1.00 93.75 77 ASP A O 1
ATOM 607 N N . ASP A 1 78 ? -4.892 -2.325 -12.242 1.00 93.25 78 ASP A N 1
ATOM 608 C CA . ASP A 1 78 ? -5.824 -3.438 -12.482 1.00 93.25 78 ASP A CA 1
ATOM 609 C C . ASP A 1 78 ? -5.145 -4.665 -13.123 1.00 93.25 78 ASP A C 1
ATOM 611 O O . ASP A 1 78 ? -5.577 -5.796 -12.880 1.00 93.25 78 ASP A O 1
ATOM 615 N N . ASN A 1 79 ? -4.050 -4.479 -13.870 1.00 93.06 79 ASN A N 1
ATOM 616 C CA . ASN A 1 79 ? -3.292 -5.584 -14.462 1.00 93.06 79 ASN A CA 1
ATOM 617 C C . ASN A 1 79 ? -2.407 -6.332 -13.444 1.00 93.06 79 ASN A C 1
ATOM 619 O O . ASN A 1 79 ? -1.935 -7.431 -13.741 1.00 93.06 79 ASN A O 1
ATOM 623 N N . HIS A 1 80 ? -2.230 -5.802 -12.229 1.00 92.00 80 HIS A N 1
ATOM 624 C CA . HIS A 1 80 ? -1.404 -6.386 -11.166 1.00 92.00 80 HIS A CA 1
ATOM 625 C C . HIS A 1 80 ? -2.186 -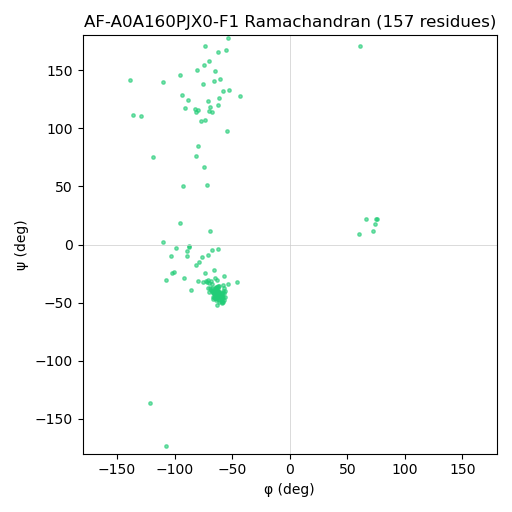7.299 -10.208 1.00 92.00 80 HIS A C 1
ATOM 627 O O . HIS A 1 80 ? -2.106 -7.199 -8.983 1.00 92.00 80 HIS A O 1
ATOM 633 N N . ALA A 1 81 ? -2.946 -8.247 -10.760 1.00 89.44 81 ALA A N 1
ATOM 634 C CA . ALA A 1 81 ? -3.906 -9.062 -10.006 1.00 89.44 81 ALA A CA 1
ATOM 635 C C . ALA A 1 81 ? -3.291 -10.107 -9.049 1.00 89.44 81 ALA A C 1
ATOM 637 O O . ALA A 1 81 ? -4.013 -10.728 -8.271 1.00 89.44 81 ALA A O 1
ATOM 638 N N . ARG A 1 82 ? -1.972 -10.334 -9.094 1.00 89.12 82 ARG A N 1
ATOM 639 C CA . ARG A 1 82 ? -1.279 -11.366 -8.292 1.00 89.12 82 ARG A CA 1
ATOM 640 C C . ARG A 1 82 ? -0.684 -10.833 -6.982 1.00 89.12 82 ARG A C 1
ATOM 642 O O . ARG A 1 82 ? 0.201 -11.465 -6.414 1.00 89.12 82 ARG A O 1
ATOM 649 N N . GLY A 1 83 ? -1.149 -9.672 -6.514 1.00 90.19 83 GLY A N 1
ATOM 650 C CA . GLY A 1 83 ? -0.638 -9.023 -5.301 1.00 90.19 83 GLY A CA 1
ATOM 651 C C . GLY A 1 83 ? 0.723 -8.350 -5.496 1.00 90.19 83 GLY A C 1
ATOM 652 O O . GLY A 1 83 ? 1.454 -8.131 -4.531 1.00 90.19 83 GLY A O 1
ATOM 653 N N . GLU A 1 84 ? 1.086 -8.024 -6.737 1.00 94.50 84 GLU A N 1
ATOM 654 C CA . GLU A 1 84 ? 2.382 -7.427 -7.075 1.00 94.50 84 GLU A CA 1
ATOM 655 C C . GLU A 1 84 ? 2.545 -6.047 -6.418 1.00 94.50 84 GLU A C 1
ATOM 657 O O . GLU A 1 84 ? 3.586 -5.763 -5.830 1.00 94.50 84 GLU A O 1
ATOM 662 N N . LEU A 1 85 ? 1.492 -5.222 -6.399 1.00 94.88 85 LEU A N 1
ATOM 663 C CA . LEU A 1 85 ? 1.510 -3.922 -5.715 1.00 94.88 85 LEU A CA 1
ATOM 664 C C . LEU A 1 85 ? 1.812 -4.073 -4.213 1.00 94.88 85 LEU A C 1
ATOM 666 O O . LEU A 1 85 ? 2.662 -3.361 -3.670 1.00 94.88 85 LEU A O 1
ATOM 670 N N . ALA A 1 86 ? 1.191 -5.057 -3.555 1.00 94.69 86 ALA A N 1
ATOM 671 C CA . ALA A 1 86 ? 1.447 -5.370 -2.150 1.00 94.69 86 ALA A CA 1
ATOM 672 C C . ALA A 1 86 ? 2.869 -5.914 -1.917 1.00 94.69 86 ALA A C 1
ATOM 674 O O . ALA A 1 86 ? 3.528 -5.525 -0.949 1.00 94.69 86 ALA A O 1
ATOM 675 N N . ALA A 1 87 ? 3.376 -6.769 -2.809 1.00 90.56 87 ALA A N 1
ATOM 676 C CA . ALA A 1 87 ? 4.740 -7.292 -2.731 1.00 90.56 87 ALA A CA 1
ATOM 677 C C . ALA A 1 87 ? 5.787 -6.171 -2.869 1.00 90.56 87 ALA A C 1
ATOM 679 O O . ALA A 1 87 ? 6.706 -6.066 -2.051 1.00 90.56 87 ALA A O 1
ATOM 680 N N . ALA A 1 88 ? 5.608 -5.272 -3.840 1.00 92.56 88 ALA A N 1
ATOM 681 C CA . ALA A 1 88 ? 6.456 -4.096 -4.013 1.00 92.56 88 ALA A CA 1
ATOM 682 C C . ALA A 1 88 ? 6.391 -3.158 -2.793 1.00 92.56 88 ALA A C 1
ATOM 684 O O . ALA A 1 88 ? 7.425 -2.670 -2.319 1.00 92.56 88 ALA A O 1
ATOM 685 N N . ALA A 1 89 ? 5.197 -2.949 -2.228 1.00 94.50 89 ALA A N 1
ATOM 686 C CA . ALA A 1 89 ? 5.031 -2.173 -1.005 1.00 94.50 89 ALA A CA 1
ATOM 687 C C . ALA A 1 89 ? 5.792 -2.789 0.177 1.00 94.50 89 ALA A C 1
ATOM 689 O O . ALA A 1 89 ? 6.493 -2.074 0.897 1.00 94.50 89 ALA A O 1
ATOM 690 N N . ALA A 1 90 ? 5.721 -4.112 0.350 1.00 91.00 90 ALA A N 1
ATOM 691 C CA . ALA A 1 90 ? 6.463 -4.824 1.385 1.00 91.00 90 ALA A CA 1
ATOM 692 C C . ALA A 1 90 ? 7.978 -4.617 1.232 1.00 91.00 90 ALA A C 1
ATOM 694 O O . ALA A 1 90 ? 8.666 -4.334 2.219 1.00 91.00 90 ALA A O 1
ATOM 695 N N . CYS A 1 91 ? 8.498 -4.648 -0.001 1.00 88.75 91 CYS A N 1
ATOM 696 C CA . CYS A 1 91 ? 9.908 -4.367 -0.255 1.00 88.75 91 CYS A CA 1
ATOM 697 C C . CYS A 1 91 ? 10.324 -2.965 0.242 1.00 88.75 91 CYS A C 1
ATOM 699 O O . CYS A 1 91 ? 11.383 -2.784 0.851 1.00 88.75 91 CYS A O 1
ATOM 701 N N . TYR A 1 92 ? 9.484 -1.953 0.066 1.00 91.06 92 TYR A N 1
ATOM 702 C CA . TYR A 1 92 ? 9.765 -0.625 0.611 1.00 91.06 92 TYR A CA 1
ATOM 703 C C . TYR A 1 92 ? 9.542 -0.521 2.132 1.00 91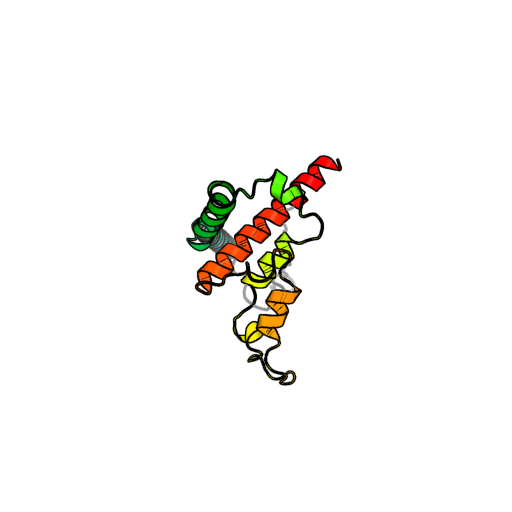.06 92 TYR A C 1
ATOM 705 O O . TYR A 1 92 ? 10.273 0.191 2.831 1.00 91.06 92 TYR A O 1
ATOM 713 N N . ALA A 1 93 ? 8.575 -1.265 2.671 1.00 91.94 93 ALA A N 1
ATOM 714 C CA . ALA A 1 93 ? 8.209 -1.228 4.081 1.00 91.94 93 ALA A CA 1
ATOM 715 C C . ALA A 1 93 ? 9.245 -1.887 5.001 1.00 91.94 93 ALA A C 1
ATOM 717 O O . ALA A 1 93 ? 9.442 -1.421 6.127 1.00 91.94 93 ALA A O 1
ATOM 718 N N . LEU A 1 94 ? 9.960 -2.918 4.553 1.00 86.19 94 LEU A N 1
ATOM 719 C CA . LEU A 1 94 ? 10.923 -3.624 5.402 1.00 86.19 94 LEU A CA 1
ATOM 720 C C . LEU A 1 94 ? 12.126 -2.732 5.803 1.00 86.19 94 LEU A C 1
ATOM 722 O O . LEU A 1 94 ? 12.617 -1.924 5.004 1.00 86.19 94 LEU A O 1
ATOM 726 N N . PRO A 1 95 ? 12.614 -2.822 7.056 1.00 79.69 95 PRO A N 1
ATOM 727 C CA . PRO A 1 95 ? 13.776 -2.062 7.507 1.00 79.69 95 PRO A CA 1
ATOM 728 C C . PRO A 1 95 ? 15.080 -2.639 6.942 1.00 79.69 95 PRO A C 1
ATOM 730 O O . PRO A 1 95 ? 15.190 -3.834 6.676 1.00 79.69 95 PRO A O 1
ATOM 733 N N . VAL A 1 96 ? 16.112 -1.794 6.832 1.00 70.81 96 VAL A N 1
ATOM 734 C CA . VAL A 1 96 ? 17.442 -2.184 6.316 1.00 70.81 96 VAL A CA 1
ATOM 735 C C . VAL A 1 96 ? 18.023 -3.385 7.055 1.00 70.81 96 VAL A C 1
ATOM 737 O O . VAL A 1 96 ? 18.661 -4.217 6.432 1.00 70.81 96 VAL A O 1
ATOM 740 N N . ALA A 1 97 ? 17.759 -3.531 8.352 1.00 66.44 97 ALA A N 1
ATOM 741 C CA . ALA A 1 97 ? 18.274 -4.652 9.129 1.00 66.44 97 ALA A CA 1
ATOM 742 C C . ALA A 1 97 ? 17.712 -6.023 8.678 1.00 66.44 97 ALA A C 1
ATOM 744 O O . ALA A 1 97 ? 18.430 -7.019 8.770 1.00 66.44 97 ALA A O 1
ATOM 745 N N . VAL A 1 98 ? 16.488 -6.077 8.122 1.00 65.19 98 VAL A N 1
ATOM 746 C CA . VAL A 1 98 ? 15.974 -7.269 7.407 1.00 65.19 98 VAL A CA 1
ATOM 747 C C . VAL A 1 98 ? 16.785 -7.485 6.128 1.00 65.19 98 VAL A C 1
ATOM 749 O O . VAL A 1 98 ? 17.172 -8.608 5.815 1.00 65.19 98 VAL A O 1
ATOM 752 N N . TYR A 1 99 ? 17.108 -6.395 5.423 1.00 59.41 99 TYR A N 1
ATOM 753 C CA . TYR A 1 99 ? 17.882 -6.404 4.178 1.00 59.41 99 TYR A CA 1
ATOM 754 C C . TYR A 1 99 ? 19.360 -6.807 4.344 1.00 59.41 99 TYR A C 1
ATOM 756 O O . TYR A 1 99 ? 19.956 -7.416 3.453 1.00 59.41 99 TYR A O 1
ATOM 764 N N . THR A 1 100 ? 19.970 -6.493 5.479 1.00 57.31 100 THR A N 1
ATOM 765 C CA . THR A 1 100 ? 21.385 -6.774 5.745 1.00 57.31 100 THR A CA 1
ATOM 766 C C . THR A 1 100 ? 21.593 -8.041 6.570 1.00 57.31 100 THR A C 1
ATOM 768 O O . THR A 1 100 ? 22.735 -8.434 6.792 1.00 57.31 100 THR A O 1
ATOM 771 N N . GLY A 1 101 ? 20.514 -8.708 7.002 1.00 54.44 101 GLY A N 1
ATOM 772 C CA . GLY A 1 101 ? 20.597 -9.861 7.904 1.00 54.44 101 GLY A CA 1
ATOM 773 C C . GLY A 1 101 ? 21.115 -9.492 9.299 1.00 54.44 101 GLY A C 1
ATOM 774 O O . GLY A 1 101 ? 21.642 -10.348 10.000 1.00 54.44 101 GLY A O 1
ATOM 775 N N . CYS A 1 102 ? 21.000 -8.216 9.687 1.00 53.78 102 CYS A N 1
ATOM 776 C CA . CYS A 1 102 ? 21.474 -7.695 10.973 1.00 53.78 102 CYS A CA 1
ATOM 777 C C . CYS A 1 102 ? 20.422 -7.786 12.090 1.00 53.78 102 CYS A C 1
ATOM 779 O O . CYS A 1 102 ? 20.734 -7.479 13.237 1.00 53.78 102 CYS A O 1
ATOM 781 N N . LEU A 1 103 ? 19.188 -8.204 11.785 1.00 49.56 103 LEU A N 1
ATOM 782 C CA . LEU A 1 103 ? 18.226 -8.638 12.801 1.00 49.56 103 LEU A CA 1
ATOM 783 C C . LEU A 1 103 ? 18.558 -10.076 13.224 1.00 49.56 103 LEU A C 1
ATOM 785 O O . LEU A 1 103 ? 17.997 -11.025 12.689 1.00 49.56 103 LEU A O 1
ATOM 789 N N . ALA A 1 104 ? 19.477 -10.247 14.170 1.00 49.09 104 ALA A N 1
ATOM 790 C CA . ALA A 1 104 ? 19.605 -11.490 14.936 1.00 49.09 104 ALA A CA 1
ATOM 791 C C . ALA A 1 104 ? 19.155 -11.209 16.387 1.00 49.09 104 ALA A C 1
ATOM 793 O O . ALA A 1 104 ? 19.425 -10.110 16.876 1.00 49.09 104 ALA A O 1
ATOM 794 N N . PRO A 1 105 ? 18.421 -12.133 17.048 1.00 43.41 105 PRO A N 1
ATOM 795 C CA . PRO A 1 105 ? 18.831 -13.528 17.207 1.00 43.41 105 PRO A CA 1
ATOM 796 C C . PRO A 1 105 ? 17.857 -14.543 16.576 1.00 43.41 105 PRO A C 1
ATOM 798 O O . PRO A 1 105 ? 17.127 -15.239 17.266 1.00 43.41 105 PRO A O 1
ATOM 801 N N . PHE A 1 106 ? 17.877 -14.668 15.252 1.00 40.88 106 PHE A N 1
ATOM 802 C CA . PHE A 1 106 ? 17.508 -15.883 14.509 1.00 40.88 106 PHE A CA 1
ATOM 803 C C . PHE A 1 106 ? 18.556 -16.018 13.382 1.00 40.88 106 PHE A C 1
ATOM 805 O O . PHE A 1 106 ? 19.077 -14.996 12.936 1.00 40.88 106 PHE A O 1
ATOM 812 N N . PRO 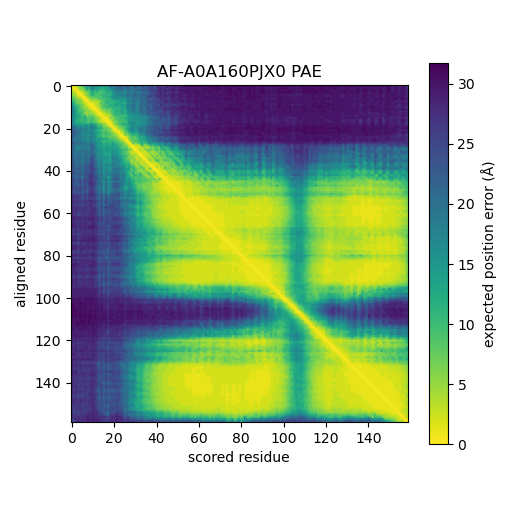A 1 107 ? 19.021 -17.233 13.035 1.00 46.25 107 PRO A N 1
ATOM 813 C CA . PRO A 1 107 ? 20.446 -17.527 12.878 1.00 46.25 107 PRO A CA 1
ATOM 814 C C . PRO A 1 107 ? 21.136 -16.781 11.722 1.00 46.25 107 PRO A C 1
ATOM 816 O O . PRO A 1 107 ? 20.525 -16.520 10.683 1.00 46.25 107 PRO A O 1
ATOM 819 N N . PRO A 1 108 ? 22.442 -16.485 11.871 1.00 49.91 108 PRO A N 1
ATOM 820 C CA . PRO A 1 108 ? 23.183 -15.634 10.960 1.00 49.91 108 PRO A CA 1
ATOM 821 C C . PRO A 1 108 ? 23.523 -16.421 9.696 1.00 49.91 108 PRO A C 1
ATOM 823 O O . PRO A 1 108 ? 24.412 -17.272 9.688 1.00 49.91 108 PRO A O 1
ATOM 826 N N . ARG A 1 109 ? 22.839 -16.131 8.591 1.00 42.75 109 ARG A N 1
ATOM 827 C CA . ARG A 1 109 ? 23.352 -16.449 7.255 1.00 42.75 109 ARG A CA 1
ATOM 828 C C . ARG A 1 109 ? 23.265 -15.201 6.395 1.00 42.75 109 ARG A C 1
ATOM 830 O O . ARG A 1 109 ? 22.188 -14.701 6.085 1.00 42.75 109 ARG A O 1
ATOM 837 N N . GLY A 1 110 ? 24.451 -14.678 6.094 1.00 42.50 110 GLY A N 1
ATOM 838 C CA . GLY A 1 110 ? 24.674 -13.408 5.425 1.00 42.50 110 GLY A CA 1
ATOM 839 C C . GLY A 1 110 ? 23.977 -13.265 4.075 1.00 42.50 110 GLY A C 1
ATOM 840 O O . GLY A 1 110 ? 23.507 -14.219 3.462 1.00 42.50 110 GLY A O 1
ATOM 841 N N . THR A 1 111 ? 23.951 -12.030 3.577 1.00 46.09 111 THR A N 1
ATOM 842 C CA . THR A 1 111 ? 23.443 -11.642 2.245 1.00 46.09 111 THR A CA 1
ATOM 843 C C . THR A 1 111 ? 21.969 -11.945 1.952 1.00 46.09 111 THR A C 1
ATOM 845 O O . THR A 1 111 ? 21.552 -11.792 0.807 1.00 46.09 111 THR A O 1
ATOM 848 N N . LEU A 1 112 ? 21.157 -12.359 2.931 1.00 47.81 112 LEU A N 1
ATOM 849 C CA . LEU A 1 112 ? 19.786 -12.803 2.659 1.00 47.81 112 LEU A CA 1
ATOM 850 C C . LEU A 1 112 ? 18.844 -11.663 2.265 1.00 47.81 112 LEU A C 1
ATOM 852 O O . LEU A 1 112 ? 17.915 -11.870 1.495 1.00 47.81 112 LEU A O 1
ATOM 856 N N . GLY A 1 113 ? 19.067 -10.452 2.756 1.00 49.78 113 GLY A N 1
ATOM 857 C CA . GLY A 1 113 ? 18.028 -9.450 2.642 1.00 49.78 113 GLY A CA 1
ATOM 858 C C . GLY A 1 113 ? 18.026 -8.670 1.318 1.00 49.78 113 GLY A C 1
ATOM 859 O O . GLY A 1 113 ? 16.957 -8.526 0.736 1.00 49.78 113 GLY A O 1
ATOM 860 N N . LEU A 1 114 ? 19.172 -8.289 0.729 1.00 52.06 114 LEU A N 1
ATOM 861 C CA . LEU A 1 114 ? 19.192 -7.784 -0.663 1.00 52.06 114 LEU A CA 1
ATOM 862 C C . LEU A 1 114 ? 18.724 -8.866 -1.661 1.00 52.06 114 LEU A C 1
ATOM 864 O O . LEU A 1 114 ? 18.094 -8.555 -2.669 1.00 52.06 114 LEU A O 1
ATOM 868 N N . LYS A 1 115 ? 18.970 -10.147 -1.339 1.00 54.94 115 LYS A N 1
ATOM 869 C CA . LYS A 1 115 ? 18.413 -11.290 -2.076 1.00 54.94 115 LYS A CA 1
ATOM 870 C C . LYS A 1 115 ? 16.893 -11.360 -1.936 1.00 54.94 115 LYS A C 1
ATOM 872 O O . LYS A 1 115 ? 16.227 -11.573 -2.937 1.00 54.94 115 LYS A O 1
ATOM 877 N N . LEU A 1 116 ? 16.335 -11.118 -0.748 1.00 57.78 116 LEU A N 1
ATOM 878 C CA . LEU A 1 116 ? 14.886 -11.119 -0.536 1.00 57.78 116 LEU A CA 1
ATOM 879 C C . LEU A 1 116 ? 14.194 -10.034 -1.367 1.00 57.78 116 LEU A C 1
ATOM 881 O O . LEU A 1 116 ? 13.196 -10.330 -2.006 1.00 57.78 116 LEU A O 1
ATOM 885 N N . ALA A 1 117 ? 14.754 -8.817 -1.438 1.00 60.41 117 ALA A N 1
ATOM 886 C CA . ALA A 1 117 ? 14.244 -7.792 -2.354 1.00 60.41 117 ALA A CA 1
ATOM 887 C C . ALA A 1 117 ? 14.262 -8.293 -3.804 1.00 60.41 117 ALA A C 1
ATOM 889 O O . ALA A 1 117 ? 13.247 -8.220 -4.472 1.00 60.41 117 ALA A O 1
ATOM 890 N N . ASN A 1 118 ? 15.366 -8.874 -4.280 1.00 62.56 118 ASN A N 1
ATOM 891 C CA . ASN A 1 118 ? 15.435 -9.406 -5.647 1.00 62.56 118 ASN A CA 1
ATOM 892 C C . ASN A 1 118 ? 14.511 -10.613 -5.904 1.00 62.56 118 ASN A C 1
ATOM 894 O O . ASN A 1 118 ? 14.199 -10.882 -7.058 1.00 62.56 118 ASN A O 1
ATOM 898 N N . HIS A 1 119 ? 14.100 -11.345 -4.865 1.00 66.56 119 HIS A N 1
ATOM 899 C CA . HIS A 1 119 ? 13.191 -12.490 -4.980 1.00 66.56 119 HIS A CA 1
ATOM 900 C C . HIS A 1 119 ? 11.711 -12.126 -4.806 1.00 66.56 119 HIS A C 1
ATOM 902 O O . HIS A 1 119 ? 10.859 -12.822 -5.346 1.00 66.56 119 HIS A O 1
ATOM 908 N N . VAL A 1 120 ? 11.404 -11.078 -4.038 1.00 75.69 120 VAL A N 1
ATOM 909 C CA . VAL A 1 120 ? 10.031 -10.651 -3.710 1.00 75.69 120 VAL A CA 1
ATOM 910 C C . VAL A 1 120 ? 9.592 -9.466 -4.567 1.00 75.69 120 VAL A C 1
ATOM 912 O O . VAL A 1 120 ? 8.397 -9.270 -4.771 1.00 75.69 120 VAL A O 1
ATOM 915 N N . TRP A 1 121 ? 10.538 -8.681 -5.091 1.00 86.38 121 TRP A N 1
ATOM 916 C CA . TRP A 1 121 ? 10.230 -7.586 -5.999 1.00 86.38 121 TRP A CA 1
ATOM 917 C C . TRP A 1 121 ? 9.582 -8.137 -7.274 1.00 86.38 121 TRP A C 1
ATOM 919 O O . TRP A 1 121 ? 10.207 -8.941 -7.968 1.00 86.38 121 TRP A O 1
ATOM 929 N N . PRO A 1 122 ? 8.349 -7.717 -7.595 1.00 85.06 122 PRO A N 1
ATOM 930 C CA . PRO A 1 122 ? 7.560 -8.339 -8.657 1.00 85.06 122 PRO A CA 1
ATOM 931 C C . PRO A 1 122 ? 7.972 -7.893 -10.065 1.00 85.06 122 PRO A C 1
ATOM 933 O O . PRO A 1 122 ? 7.574 -8.509 -11.049 1.00 85.06 122 PRO A O 1
ATOM 936 N N . TRP A 1 123 ? 8.748 -6.813 -10.183 1.00 87.00 123 TRP A N 1
ATOM 937 C CA . TRP A 1 123 ? 9.090 -6.204 -11.469 1.00 87.00 123 TRP A CA 1
ATOM 938 C C . TRP A 1 123 ? 10.549 -6.452 -11.857 1.00 87.00 123 TRP A C 1
ATOM 940 O O . TRP A 1 123 ? 11.276 -7.187 -11.190 1.00 87.00 123 TRP A O 1
ATOM 950 N N . ALA A 1 124 ? 10.986 -5.823 -12.955 1.00 84.12 124 ALA A N 1
ATOM 951 C CA . ALA A 1 124 ? 12.290 -6.051 -13.573 1.00 84.12 124 ALA A CA 1
ATOM 952 C C . ALA A 1 124 ? 13.433 -6.142 -12.537 1.00 84.12 124 ALA A C 1
ATOM 954 O O . ALA A 1 124 ? 13.578 -5.229 -11.709 1.00 84.12 124 ALA A O 1
ATOM 955 N N . PRO A 1 125 ? 14.264 -7.203 -12.573 1.00 76.38 125 PRO A N 1
ATOM 956 C CA . PRO A 1 125 ? 15.374 -7.363 -11.644 1.00 76.38 125 PRO A CA 1
ATOM 957 C C . PRO A 1 125 ? 16.265 -6.121 -11.616 1.00 76.38 125 PRO A C 1
ATOM 959 O O . PRO A 1 125 ? 16.629 -5.571 -12.654 1.00 76.38 125 PRO A O 1
ATOM 962 N N . GLY A 1 126 ? 16.604 -5.649 -10.417 1.00 74.75 126 GLY A N 1
ATOM 963 C CA . GLY A 1 126 ? 17.442 -4.462 -10.262 1.00 74.75 126 GLY A CA 1
ATOM 964 C C . GLY A 1 126 ? 16.759 -3.132 -10.599 1.00 74.75 126 GLY A C 1
ATOM 965 O O . GLY A 1 126 ? 17.463 -2.128 -10.663 1.00 74.75 126 GLY A O 1
ATOM 966 N N . SER A 1 127 ? 15.432 -3.071 -10.770 1.00 81.75 127 SER A N 1
ATOM 967 C CA . SER A 1 127 ? 14.670 -1.804 -10.811 1.00 81.75 127 SER A CA 1
ATOM 968 C C . SER A 1 127 ? 14.351 -1.249 -9.415 1.00 81.75 127 SER A C 1
ATOM 970 O O . SER A 1 127 ? 14.105 -0.054 -9.260 1.00 81.75 127 SER A O 1
ATOM 972 N N . PHE A 1 128 ? 14.440 -2.083 -8.374 1.00 83.38 128 PHE A N 1
ATOM 973 C CA . PHE A 1 128 ? 14.253 -1.654 -6.991 1.00 83.38 128 PHE A CA 1
ATOM 974 C C . PHE A 1 128 ? 15.307 -0.611 -6.578 1.00 83.38 128 PHE A C 1
ATOM 976 O O . PHE A 1 128 ? 16.521 -0.810 -6.718 1.00 83.38 128 PHE A O 1
ATOM 983 N N . ARG A 1 129 ? 14.839 0.532 -6.067 1.00 83.62 129 ARG A N 1
ATOM 984 C CA . ARG A 1 129 ? 15.677 1.655 -5.616 1.00 83.62 129 ARG A CA 1
ATOM 985 C C . ARG A 1 129 ? 15.155 2.193 -4.292 1.00 83.62 129 ARG A C 1
ATOM 987 O O . ARG A 1 129 ? 14.086 2.808 -4.264 1.00 83.62 129 ARG A O 1
ATOM 994 N N . ARG A 1 130 ? 15.929 1.997 -3.222 1.00 83.75 130 ARG A N 1
ATOM 995 C CA . ARG A 1 130 ? 15.680 2.604 -1.905 1.00 83.75 130 ARG A CA 1
ATOM 996 C C . ARG A 1 130 ? 16.178 4.048 -1.882 1.00 83.75 130 ARG A C 1
ATOM 998 O O . ARG A 1 130 ? 17.138 4.381 -2.577 1.00 83.75 130 ARG A O 1
ATOM 1005 N N . LYS A 1 131 ? 15.537 4.886 -1.074 1.00 86.56 131 LYS A N 1
ATOM 1006 C CA . LYS A 1 131 ? 15.997 6.240 -0.743 1.00 86.56 131 LYS A CA 1
ATOM 1007 C C . LYS A 1 131 ? 16.182 6.356 0.774 1.00 86.56 131 LYS A C 1
ATOM 1009 O O . LYS A 1 131 ? 16.750 5.457 1.397 1.00 86.56 131 LYS A O 1
ATOM 1014 N N . SER A 1 132 ? 15.730 7.450 1.389 1.00 90.19 132 SER A N 1
ATOM 1015 C CA . SER A 1 132 ? 15.650 7.539 2.843 1.00 90.19 132 SER A CA 1
ATOM 1016 C C . SER A 1 132 ? 14.546 6.631 3.392 1.00 90.19 132 SER A C 1
ATOM 1018 O O . SER A 1 132 ? 13.571 6.310 2.710 1.00 90.19 132 SER A O 1
ATOM 1020 N N . ARG A 1 133 ? 14.650 6.259 4.675 1.00 91.88 133 ARG A N 1
ATOM 1021 C CA . ARG A 1 133 ? 13.647 5.407 5.331 1.00 91.88 133 ARG A CA 1
ATOM 1022 C C . ARG A 1 133 ? 12.236 5.993 5.251 1.00 91.88 133 ARG A C 1
ATOM 1024 O O . ARG A 1 133 ? 11.280 5.250 5.054 1.00 91.88 133 ARG A O 1
ATOM 1031 N N . ARG A 1 134 ? 12.106 7.312 5.408 1.00 94.88 134 ARG A N 1
ATOM 1032 C CA . ARG A 1 134 ? 10.813 7.996 5.333 1.00 94.88 134 ARG A CA 1
ATOM 1033 C C . ARG A 1 134 ? 10.229 7.936 3.922 1.00 94.88 134 ARG A C 1
ATOM 1035 O O . ARG A 1 134 ? 9.050 7.645 3.779 1.00 94.88 134 ARG A O 1
ATOM 1042 N N . GLU A 1 135 ? 11.041 8.197 2.901 1.00 94.88 135 GLU A N 1
ATOM 1043 C CA . GLU A 1 135 ? 10.598 8.149 1.501 1.00 94.88 135 GLU A CA 1
ATOM 1044 C C . GLU A 1 135 ? 10.219 6.733 1.066 1.00 94.88 135 GLU A C 1
ATOM 1046 O O . GLU A 1 135 ? 9.217 6.562 0.379 1.00 94.88 135 GLU A O 1
ATOM 1051 N N . ASP A 1 136 ? 10.969 5.718 1.504 1.00 94.00 136 ASP A N 1
ATOM 1052 C CA . ASP A 1 136 ? 10.614 4.319 1.257 1.00 94.00 136 ASP A CA 1
ATOM 1053 C C . ASP A 1 136 ? 9.240 3.996 1.869 1.00 94.00 136 ASP A C 1
ATOM 1055 O O . ASP A 1 136 ? 8.378 3.446 1.194 1.00 94.00 136 ASP A O 1
ATOM 1059 N N . LEU A 1 137 ? 8.982 4.396 3.119 1.00 96.56 137 LEU A N 1
ATOM 1060 C CA . LEU A 1 137 ? 7.678 4.172 3.760 1.00 96.56 137 LEU A CA 1
ATOM 1061 C C . LEU A 1 137 ? 6.531 4.909 3.055 1.00 96.56 137 LEU A C 1
ATOM 1063 O O . LEU A 1 137 ? 5.432 4.371 2.954 1.00 96.56 137 LEU A O 1
ATOM 1067 N N . ILE A 1 138 ? 6.786 6.113 2.543 1.00 97.81 138 ILE A N 1
ATOM 1068 C CA . ILE A 1 138 ? 5.810 6.872 1.751 1.00 97.81 138 ILE A CA 1
ATOM 1069 C C . ILE A 1 138 ? 5.476 6.131 0.453 1.00 97.81 138 ILE A C 1
ATOM 1071 O O . ILE A 1 138 ? 4.302 5.973 0.129 1.00 97.81 138 ILE A O 1
ATOM 1075 N N . ARG A 1 139 ? 6.489 5.611 -0.249 1.00 96.12 139 ARG A N 1
ATOM 1076 C CA . ARG A 1 139 ? 6.308 4.787 -1.455 1.00 96.12 139 ARG A CA 1
ATOM 1077 C C . ARG A 1 139 ? 5.554 3.498 -1.171 1.00 96.12 139 ARG A C 1
ATOM 1079 O O . ARG A 1 139 ? 4.661 3.147 -1.934 1.00 96.12 139 ARG A O 1
ATOM 1086 N N . ALA A 1 140 ? 5.887 2.822 -0.072 1.00 96.88 140 ALA A N 1
ATOM 1087 C CA . ALA A 1 140 ? 5.174 1.630 0.372 1.00 96.88 140 ALA A CA 1
ATOM 1088 C C . ALA A 1 140 ? 3.687 1.929 0.593 1.00 96.88 140 ALA A C 1
ATOM 1090 O O . ALA A 1 140 ? 2.834 1.228 0.063 1.00 96.88 140 ALA A O 1
ATOM 1091 N N . ALA A 1 141 ? 3.374 2.998 1.330 1.00 98.00 141 ALA A N 1
ATOM 1092 C CA . ALA A 1 141 ? 1.996 3.387 1.599 1.00 98.00 141 ALA A CA 1
ATOM 1093 C C . ALA A 1 141 ? 1.239 3.795 0.324 1.00 98.00 141 ALA A C 1
ATOM 1095 O O . ALA A 1 141 ? 0.082 3.422 0.171 1.00 98.00 141 ALA A O 1
ATOM 1096 N N . ALA A 1 142 ? 1.886 4.500 -0.609 1.00 98.00 142 ALA A N 1
ATOM 1097 C CA . ALA A 1 142 ? 1.285 4.842 -1.899 1.00 98.00 142 ALA A CA 1
ATOM 1098 C C . ALA A 1 142 ? 0.945 3.590 -2.733 1.00 98.00 142 ALA A C 1
ATOM 1100 O O . ALA A 1 142 ? -0.144 3.513 -3.296 1.00 98.00 142 ALA A O 1
ATOM 1101 N N . LEU A 1 143 ? 1.827 2.583 -2.749 1.00 97.19 143 LEU A N 1
ATOM 1102 C CA . LEU A 1 143 ? 1.572 1.295 -3.410 1.00 97.19 143 LEU A CA 1
ATOM 1103 C C . LEU A 1 143 ? 0.465 0.481 -2.720 1.00 97.19 143 LEU A C 1
ATOM 1105 O O . LEU A 1 143 ? -0.306 -0.193 -3.394 1.00 97.19 143 LEU A O 1
ATOM 1109 N N . LEU A 1 144 ? 0.346 0.559 -1.390 1.00 97.81 144 LEU A N 1
ATOM 1110 C CA . LEU A 1 144 ? -0.772 -0.065 -0.672 1.00 97.81 144 LEU A CA 1
ATOM 1111 C C . LEU A 1 144 ? -2.106 0.612 -0.988 1.00 97.81 144 LEU A C 1
ATOM 1113 O O . LEU A 1 144 ? -3.094 -0.087 -1.172 1.00 97.81 144 LEU A O 1
ATOM 1117 N N . ILE A 1 145 ? -2.137 1.947 -1.088 1.00 97.88 145 ILE A N 1
ATOM 1118 C CA . ILE A 1 145 ? -3.333 2.667 -1.549 1.00 97.88 145 ILE A CA 1
ATOM 1119 C C . ILE A 1 145 ? -3.720 2.185 -2.948 1.00 97.88 145 ILE A C 1
ATOM 1121 O O . ILE A 1 145 ? -4.880 1.865 -3.164 1.00 97.88 145 ILE A O 1
ATOM 1125 N N . ALA A 1 146 ? -2.753 2.056 -3.860 1.00 97.50 146 ALA A N 1
ATOM 1126 C CA . ALA A 1 146 ? -2.996 1.547 -5.208 1.00 97.50 146 ALA A CA 1
ATOM 1127 C C . ALA A 1 146 ? -3.652 0.154 -5.214 1.00 97.50 146 ALA A C 1
ATOM 1129 O O . ALA A 1 146 ? -4.617 -0.077 -5.942 1.00 97.50 146 ALA A O 1
ATOM 1130 N N . GLU A 1 147 ? -3.153 -0.763 -4.380 1.00 97.44 147 GLU A N 1
ATOM 1131 C CA . GLU A 1 147 ? -3.711 -2.114 -4.259 1.00 97.44 147 GLU A CA 1
ATOM 1132 C C . GLU A 1 147 ? -5.117 -2.108 -3.652 1.00 97.44 147 GLU A C 1
ATOM 1134 O O . GLU A 1 147 ? -5.993 -2.815 -4.141 1.00 97.44 147 GLU A O 1
ATOM 1139 N N . VAL A 1 148 ? -5.363 -1.295 -2.620 1.00 97.38 148 VAL A N 1
ATOM 1140 C CA . VAL A 1 148 ? -6.702 -1.165 -2.024 1.00 97.38 148 VAL A CA 1
ATOM 1141 C C . VAL A 1 148 ? -7.680 -0.567 -3.033 1.00 97.38 148 VAL A C 1
ATOM 1143 O O . VAL A 1 148 ? -8.737 -1.142 -3.249 1.00 97.38 148 VAL A O 1
ATOM 1146 N N . GLU A 1 149 ? -7.301 0.495 -3.748 1.00 96.19 149 GLU A N 1
ATOM 1147 C CA . GLU A 1 149 ? -8.122 1.084 -4.814 1.00 96.19 149 GLU A CA 1
ATOM 1148 C C . GLU A 1 149 ? -8.468 0.052 -5.903 1.00 96.19 149 GLU A C 1
ATOM 1150 O O . GLU A 1 149 ? -9.575 0.058 -6.446 1.00 96.19 149 GLU A O 1
ATOM 1155 N N . ARG A 1 150 ? -7.527 -0.841 -6.240 1.00 96.19 150 ARG A N 1
ATOM 1156 C CA . ARG A 1 150 ? -7.749 -1.950 -7.178 1.00 96.19 150 ARG A CA 1
ATOM 1157 C C . ARG A 1 150 ? -8.772 -2.948 -6.636 1.00 96.19 150 ARG A C 1
ATOM 1159 O O . ARG A 1 150 ? -9.667 -3.356 -7.375 1.00 96.19 150 ARG A O 1
ATOM 1166 N N . LEU A 1 151 ? -8.653 -3.338 -5.368 1.00 95.94 151 LEU A N 1
ATOM 1167 C CA . LEU A 1 151 ? -9.599 -4.241 -4.706 1.00 95.94 151 LEU A CA 1
ATOM 1168 C C . LEU A 1 151 ? -10.998 -3.618 -4.609 1.00 95.94 151 LEU A C 1
ATOM 1170 O O . LEU A 1 151 ? -11.966 -4.267 -4.998 1.00 95.94 151 LEU A O 1
ATOM 1174 N N . ASP A 1 152 ? -11.096 -2.347 -4.222 1.00 96.25 152 ASP A N 1
ATOM 1175 C CA . ASP A 1 152 ? -12.358 -1.605 -4.147 1.00 96.25 152 ASP A CA 1
ATOM 1176 C C . ASP A 1 152 ? -13.079 -1.593 -5.508 1.00 96.25 152 ASP A C 1
ATOM 1178 O O . ASP A 1 152 ? -14.290 -1.814 -5.596 1.00 96.25 152 ASP A O 1
ATOM 1182 N N . ARG A 1 153 ? -12.338 -1.410 -6.614 1.00 94.31 153 ARG A N 1
ATOM 1183 C CA . ARG A 1 153 ? -12.904 -1.498 -7.974 1.00 94.31 153 ARG A CA 1
ATOM 1184 C C . ARG A 1 153 ? -13.431 -2.894 -8.305 1.00 94.31 153 ARG A C 1
ATOM 1186 O O . ARG A 1 153 ? -14.447 -3.007 -8.994 1.00 94.31 153 ARG A O 1
ATOM 1193 N N . LEU A 1 154 ? -12.763 -3.953 -7.848 1.00 92.06 154 LEU A N 1
ATOM 1194 C CA . LEU A 1 154 ? -13.236 -5.326 -8.047 1.00 92.06 154 LEU A CA 1
ATOM 1195 C C . LEU A 1 154 ? -14.511 -5.610 -7.248 1.00 92.06 154 LEU A C 1
ATOM 1197 O O . LEU A 1 154 ? -15.419 -6.246 -7.783 1.00 92.06 154 LEU A O 1
ATOM 1201 N N . GLU A 1 155 ? -14.618 -5.102 -6.020 1.00 92.81 155 GLU A N 1
ATOM 1202 C CA . GLU A 1 155 ? -15.827 -5.249 -5.201 1.00 92.81 155 GLU A CA 1
ATOM 1203 C C . GLU A 1 155 ? -17.051 -4.578 -5.832 1.00 92.81 155 GLU A C 1
ATOM 1205 O O . GLU A 1 155 ? -18.160 -5.105 -5.741 1.00 92.81 155 GLU A O 1
ATOM 1210 N N . VAL A 1 156 ? -16.865 -3.435 -6.500 1.00 90.12 156 VAL A N 1
ATOM 1211 C CA . VAL A 1 156 ? -17.945 -2.753 -7.231 1.00 90.12 156 VAL A CA 1
ATOM 1212 C C . VAL A 1 156 ? -18.348 -3.520 -8.496 1.00 90.12 156 VAL A C 1
ATOM 1214 O O . VAL A 1 156 ? -19.532 -3.575 -8.802 1.00 90.12 156 VAL A O 1
ATOM 1217 N N . ARG A 1 157 ? -17.400 -4.131 -9.223 1.00 80.94 157 ARG A N 1
ATOM 1218 C CA . ARG A 1 157 ? -17.675 -4.904 -10.458 1.00 80.94 157 ARG A CA 1
ATOM 1219 C C . ARG A 1 157 ? -18.341 -6.264 -10.204 1.00 80.94 157 ARG A C 1
ATOM 1221 O O . ARG A 1 157 ? -18.945 -6.812 -11.120 1.00 80.94 157 ARG A O 1
ATOM 1228 N N . GLY A 1 158 ? -18.167 -6.836 -9.012 1.00 69.00 158 GLY A N 1
ATOM 1229 C CA . GLY A 1 158 ? -18.731 -8.136 -8.625 1.00 69.00 158 GLY A CA 1
ATOM 1230 C C . GLY A 1 158 ? -20.146 -8.082 -8.035 1.00 69.00 158 GLY A C 1
ATOM 1231 O O . GLY A 1 158 ? -20.677 -9.134 -7.678 1.00 69.00 158 GLY A O 1
ATOM 1232 N N . LYS A 1 159 ? -20.726 -6.884 -7.900 1.00 52.12 159 LYS A N 1
ATOM 1233 C CA . LYS A 1 159 ? -22.120 -6.642 -7.497 1.00 52.12 159 LYS A CA 1
ATOM 1234 C C . LYS A 1 159 ? -22.981 -6.364 -8.722 1.00 52.12 159 LYS A C 1
ATOM 1236 O O . LYS A 1 159 ? -24.151 -6.800 -8.695 1.00 52.12 159 LYS A O 1
#

pLDDT: mean 74.94, std 20.5, range [36.69, 98.12]

Sequence (159 aa):
MHLWEPSMDAKGIYDCPYCGVDREPCHGEAQIRERTQAGDAQCASALTHIVSSRARRDILAERMRQVSAEGYSFEHDDNHARGELAAAAACYALPVAVYTGCLAPFPPRGTLGLKLANHVWPWAPGSFRRKSRREDLIRAAALLIAEVERLDRLEVRGK